Protein AF-A0A924RBM9-F1 (afdb_monomer_lite)

Foldseek 3Di:
DEWDDAAQKIWDQDPQAIWIDNPNPPDTDHDPQGDRFPYKEDANQQWIWGAHPQQWIWIDDHPGGIDTDHGAPFDFPDWYDHPQKIWGQGPLGIWIDSGRHPDIDRDDDDD

Structure (mmCIF, N/CA/C/O backbone):
data_AF-A0A924RBM9-F1
#
_entry.id   AF-A0A924RBM9-F1
#
loop_
_atom_site.group_PDB
_atom_site.id
_atom_site.type_symbol
_atom_site.label_atom_id
_atom_site.label_alt_id
_atom_site.label_comp_id
_atom_site.label_asym_id
_atom_site.label_entity_id
_atom_site.label_seq_id
_atom_site.pdbx_PDB_ins_code
_atom_site.Cartn_x
_atom_site.Cartn_y
_atom_site.Cartn_z
_atom_site.occupancy
_atom_site.B_iso_or_equiv
_atom_site.auth_seq_id
_atom_site.auth_comp_id
_atom_site.auth_asym_id
_atom_site.auth_atom_id
_atom_site.pdbx_PDB_model_num
ATOM 1 N N . ARG A 1 1 ? 5.504 -10.306 0.007 1.00 89.75 1 ARG A N 1
ATOM 2 C CA . ARG A 1 1 ? 5.792 -10.255 -1.443 1.00 89.75 1 ARG A CA 1
ATOM 3 C C . ARG A 1 1 ? 4.453 -10.336 -2.121 1.00 89.75 1 ARG A C 1
ATOM 5 O O . ARG A 1 1 ? 3.734 -11.299 -1.877 1.00 89.75 1 ARG A O 1
ATOM 12 N N . ASP A 1 2 ? 4.145 -9.309 -2.882 1.00 96.25 2 ASP A N 1
ATOM 13 C CA . ASP A 1 2 ? 2.838 -9.019 -3.440 1.00 96.25 2 ASP A CA 1
ATOM 14 C C . ASP A 1 2 ? 3.027 -8.406 -4.831 1.00 96.25 2 ASP A C 1
ATOM 16 O O . ASP A 1 2 ? 4.122 -7.919 -5.144 1.00 96.25 2 ASP A O 1
ATOM 20 N N . LEU A 1 3 ? 1.991 -8.473 -5.659 1.00 97.12 3 LEU A N 1
ATOM 21 C CA . LEU A 1 3 ? 1.994 -7.959 -7.024 1.00 97.12 3 LEU A CA 1
ATOM 22 C C . LEU A 1 3 ? 0.655 -7.278 -7.306 1.00 97.12 3 LEU A C 1
ATOM 24 O O . LEU A 1 3 ? -0.398 -7.903 -7.195 1.00 97.12 3 LEU A O 1
ATOM 28 N N . LEU A 1 4 ? 0.719 -6.025 -7.734 1.00 97.88 4 LEU A N 1
ATOM 29 C CA . LEU A 1 4 ? -0.429 -5.208 -8.102 1.00 97.88 4 LEU A CA 1
ATOM 30 C C . LEU A 1 4 ? -0.317 -4.808 -9.572 1.00 97.88 4 LEU A C 1
ATOM 32 O O . LEU A 1 4 ? 0.736 -4.357 -10.017 1.00 97.88 4 LEU A O 1
ATOM 36 N N . ALA A 1 5 ? -1.419 -4.945 -10.301 1.00 97.06 5 ALA A N 1
ATOM 37 C CA . ALA A 1 5 ? -1.626 -4.276 -11.577 1.00 97.06 5 ALA A CA 1
ATOM 38 C C . ALA A 1 5 ? -2.571 -3.095 -11.343 1.00 97.06 5 ALA A C 1
ATOM 40 O O . ALA A 1 5 ? -3.677 -3.300 -10.838 1.00 97.06 5 ALA A O 1
ATOM 41 N N . ASP A 1 6 ? -2.129 -1.886 -11.679 1.00 94.69 6 ASP A N 1
ATOM 42 C CA . ASP A 1 6 ? -2.889 -0.653 -11.479 1.00 94.69 6 ASP A CA 1
ATOM 43 C C . ASP A 1 6 ? -2.732 0.260 -12.702 1.00 94.69 6 ASP A C 1
ATOM 45 O O . ASP A 1 6 ? -1.648 0.776 -12.986 1.00 94.69 6 ASP A O 1
ATOM 49 N N . GLY A 1 7 ? -3.810 0.402 -13.477 1.00 91.31 7 GLY A N 1
ATOM 50 C CA . GLY A 1 7 ? -3.751 1.019 -14.802 1.00 91.31 7 GLY A CA 1
ATOM 51 C C . GLY A 1 7 ? -2.798 0.268 -15.741 1.00 91.31 7 GLY A C 1
ATOM 52 O O . GLY A 1 7 ? -2.909 -0.948 -15.893 1.00 91.31 7 GLY A O 1
ATOM 53 N N . ASP A 1 8 ? -1.868 1.004 -16.351 1.00 92.00 8 ASP A N 1
ATOM 54 C CA . ASP A 1 8 ? -0.836 0.471 -17.256 1.00 92.00 8 ASP A CA 1
ATOM 55 C C . ASP A 1 8 ? 0.475 0.105 -16.522 1.00 92.00 8 ASP A C 1
ATOM 57 O O . ASP A 1 8 ? 1.485 -0.188 -17.158 1.00 92.00 8 ASP A O 1
ATOM 61 N N . GLN A 1 9 ? 0.488 0.149 -15.183 1.00 96.19 9 GLN A N 1
ATOM 62 C CA . GLN A 1 9 ? 1.680 -0.111 -14.374 1.00 96.19 9 GLN A CA 1
ATOM 63 C C . GLN A 1 9 ? 1.546 -1.402 -13.563 1.00 96.19 9 GLN A C 1
ATOM 65 O O . GLN A 1 9 ? 0.469 -1.748 -13.066 1.00 96.19 9 GLN A O 1
ATOM 70 N N . LEU A 1 10 ? 2.673 -2.092 -13.369 1.00 98.19 10 LEU A N 1
ATOM 71 C CA . LEU A 1 10 ? 2.790 -3.186 -12.406 1.00 98.19 10 LEU A CA 1
ATOM 72 C C . LEU A 1 10 ? 3.696 -2.783 -11.247 1.00 98.19 10 LEU A C 1
ATOM 74 O O . LEU A 1 10 ? 4.768 -2.214 -11.439 1.00 98.19 10 LEU A O 1
ATOM 78 N N . TYR A 1 11 ? 3.298 -3.173 -10.045 1.00 98.06 11 TYR A N 1
ATOM 79 C CA . TYR A 1 11 ? 4.011 -2.914 -8.805 1.00 98.06 11 TYR A CA 1
ATOM 80 C C . TYR A 1 11 ? 4.302 -4.234 -8.099 1.00 98.06 11 TYR A C 1
ATOM 82 O O . TYR A 1 11 ? 3.390 -5.024 -7.871 1.00 98.06 11 TYR A O 1
ATOM 90 N N . ALA A 1 12 ? 5.551 -4.473 -7.711 1.00 98.31 12 ALA A N 1
ATOM 91 C CA . ALA A 1 12 ? 5.975 -5.690 -7.028 1.00 98.31 12 ALA A CA 1
ATOM 92 C C . ALA A 1 12 ? 6.709 -5.361 -5.726 1.00 98.31 12 ALA A C 1
ATOM 94 O O . ALA A 1 12 ? 7.705 -4.636 -5.730 1.00 98.31 12 ALA A O 1
ATOM 95 N N . THR A 1 13 ? 6.273 -5.938 -4.603 1.00 97.81 13 THR A N 1
ATOM 96 C CA . THR A 1 13 ? 7.021 -5.816 -3.344 1.00 97.81 13 THR A CA 1
ATOM 97 C C . THR A 1 13 ? 8.157 -6.842 -3.299 1.00 97.81 13 THR A C 1
ATOM 99 O O . THR A 1 13 ? 7.938 -8.062 -3.326 1.00 97.81 13 THR A O 1
ATOM 102 N N . THR A 1 14 ? 9.400 -6.357 -3.250 1.00 96.44 14 THR A N 1
ATOM 103 C CA . THR A 1 14 ? 10.620 -7.182 -3.281 1.00 96.44 14 THR A CA 1
ATOM 104 C C . THR A 1 14 ? 11.462 -6.997 -2.017 1.00 96.44 14 THR A C 1
ATOM 106 O O . THR A 1 14 ? 11.113 -6.210 -1.142 1.00 96.44 14 THR A O 1
ATOM 109 N N . ALA A 1 15 ? 12.557 -7.753 -1.877 1.00 94.19 15 ALA A N 1
ATOM 110 C CA . ALA A 1 15 ? 13.463 -7.563 -0.737 1.00 94.19 15 ALA A CA 1
ATOM 111 C C . ALA A 1 15 ? 14.287 -6.270 -0.875 1.00 94.19 15 ALA A C 1
ATOM 113 O O . ALA A 1 15 ? 14.798 -5.749 0.111 1.00 94.19 15 ALA A O 1
ATOM 114 N N . GLU A 1 16 ? 14.404 -5.773 -2.103 1.00 95.38 16 GLU A N 1
ATOM 115 C CA . GLU A 1 16 ? 15.152 -4.591 -2.498 1.00 95.38 16 GLU A CA 1
ATOM 116 C C . GLU A 1 16 ? 14.303 -3.308 -2.443 1.00 95.38 16 GLU A C 1
ATOM 118 O O . GLU A 1 16 ? 14.860 -2.219 -2.533 1.00 95.38 16 GLU A O 1
ATOM 123 N N . GLY A 1 17 ? 12.980 -3.429 -2.278 1.00 96.94 17 GLY A N 1
ATOM 124 C CA . GLY A 1 17 ? 12.028 -2.316 -2.247 1.00 96.94 17 GLY A CA 1
ATOM 125 C C . GLY A 1 17 ? 10.802 -2.555 -3.132 1.00 96.94 17 GLY A C 1
ATOM 126 O O . GLY A 1 17 ? 10.592 -3.658 -3.655 1.00 96.94 17 GLY A O 1
ATOM 127 N N . LEU A 1 18 ? 9.979 -1.519 -3.298 1.00 98.31 18 LEU A N 1
ATOM 128 C CA . LEU A 1 18 ? 8.889 -1.530 -4.271 1.00 98.31 18 LEU A CA 1
ATOM 129 C C . LEU A 1 18 ? 9.475 -1.392 -5.679 1.00 98.31 18 LEU A C 1
ATOM 131 O O . LEU A 1 18 ? 10.146 -0.411 -5.979 1.00 98.31 18 LEU A O 1
ATOM 135 N N . ALA A 1 19 ? 9.230 -2.373 -6.538 1.00 98.44 19 ALA A N 1
ATOM 136 C CA . ALA A 1 19 ? 9.662 -2.346 -7.926 1.00 98.44 19 ALA A CA 1
ATOM 137 C C . ALA A 1 19 ? 8.476 -2.039 -8.847 1.00 98.44 19 ALA A C 1
ATOM 139 O O . ALA A 1 19 ? 7.394 -2.590 -8.656 1.00 98.44 19 ALA A O 1
ATOM 140 N N . ILE A 1 20 ? 8.689 -1.181 -9.842 1.00 98.12 20 ILE A N 1
ATOM 141 C CA . ILE A 1 20 ? 7.665 -0.681 -10.763 1.00 98.12 20 ILE A CA 1
ATOM 142 C C . ILE A 1 20 ? 8.038 -1.085 -12.190 1.00 98.12 20 ILE A C 1
ATOM 144 O O . ILE A 1 20 ? 9.206 -0.992 -12.575 1.00 98.12 20 ILE A O 1
ATOM 148 N N . SER A 1 21 ? 7.054 -1.535 -12.958 1.00 98.44 21 SER A N 1
ATOM 149 C CA . SER A 1 21 ? 7.151 -1.775 -14.396 1.00 98.44 21 SER A CA 1
ATOM 150 C C . SER A 1 21 ? 6.126 -0.915 -15.129 1.00 98.44 21 SER A C 1
ATOM 152 O O . SER A 1 21 ? 4.958 -0.883 -14.744 1.00 98.44 21 SER A O 1
ATOM 154 N N . ASP A 1 22 ? 6.585 -0.279 -16.207 1.00 97.44 22 ASP A N 1
ATOM 155 C CA . ASP A 1 22 ? 5.782 0.507 -17.156 1.00 97.44 22 ASP A CA 1
ATOM 156 C C . ASP A 1 22 ? 5.714 -0.175 -18.542 1.00 97.44 22 ASP A C 1
ATOM 158 O O . ASP A 1 22 ? 5.392 0.453 -19.550 1.00 97.44 22 ASP A O 1
ATOM 162 N N . ASP A 1 23 ? 6.118 -1.446 -18.623 1.00 97.69 23 ASP A N 1
ATOM 163 C CA . ASP A 1 23 ? 6.310 -2.196 -19.870 1.00 97.69 23 ASP A CA 1
ATOM 164 C C . ASP A 1 23 ? 5.727 -3.617 -19.794 1.00 97.69 23 ASP A C 1
ATOM 166 O O . ASP A 1 23 ? 6.338 -4.591 -20.243 1.00 97.69 23 ASP A O 1
ATOM 170 N N . ASP A 1 24 ? 4.532 -3.731 -19.206 1.00 95.69 24 ASP A N 1
ATOM 171 C CA . ASP A 1 24 ? 3.784 -4.985 -19.045 1.00 95.69 24 ASP A CA 1
ATOM 172 C C . ASP A 1 24 ? 4.582 -6.096 -18.327 1.00 95.69 24 ASP A C 1
ATOM 174 O O . ASP A 1 24 ? 4.407 -7.293 -18.575 1.00 95.69 24 ASP A O 1
ATOM 178 N N . GLY A 1 25 ? 5.480 -5.713 -17.415 1.00 97.12 25 GLY A N 1
ATOM 179 C CA . GLY A 1 25 ? 6.297 -6.633 -16.626 1.00 97.12 25 GLY A CA 1
ATOM 180 C C . GLY A 1 25 ? 7.549 -7.147 -17.335 1.00 97.12 25 GLY A C 1
ATOM 181 O O . GLY A 1 25 ? 8.163 -8.099 -16.844 1.00 97.12 25 GLY A O 1
ATOM 182 N N . ALA A 1 26 ? 7.943 -6.559 -18.469 1.00 97.88 26 ALA A N 1
ATOM 183 C CA . ALA A 1 26 ? 9.180 -6.934 -19.149 1.00 97.88 26 ALA A CA 1
ATOM 184 C C . ALA A 1 26 ? 10.426 -6.492 -18.360 1.00 97.88 26 ALA A C 1
ATOM 186 O O . ALA A 1 26 ? 11.405 -7.243 -18.287 1.00 97.88 26 ALA A O 1
ATOM 187 N N . THR A 1 27 ? 10.389 -5.314 -17.734 1.00 98.12 27 THR A N 1
ATOM 188 C CA . THR A 1 27 ? 11.441 -4.800 -16.853 1.00 98.12 27 THR A CA 1
ATOM 189 C C . THR A 1 27 ? 10.861 -4.133 -15.609 1.00 98.12 27 THR A C 1
ATOM 191 O O . THR A 1 27 ? 9.739 -3.643 -15.608 1.00 98.12 27 THR A O 1
ATOM 194 N N . PHE A 1 28 ? 11.634 -4.132 -14.521 1.00 98.50 28 PHE A N 1
ATOM 195 C CA . PHE A 1 28 ? 11.251 -3.505 -13.259 1.00 98.50 28 PHE A CA 1
ATOM 196 C C . PHE A 1 28 ? 12.378 -2.608 -12.750 1.00 98.50 28 PHE A C 1
ATOM 198 O O . PHE A 1 28 ? 13.546 -3.005 -12.764 1.00 98.50 28 PHE A O 1
ATOM 205 N N . THR A 1 29 ? 12.017 -1.429 -12.248 1.00 98.50 29 THR A N 1
ATOM 206 C CA . THR A 1 29 ? 12.928 -0.492 -11.581 1.00 98.50 29 THR A CA 1
ATOM 207 C C . THR A 1 29 ? 12.475 -0.290 -10.142 1.00 98.50 29 THR A C 1
ATOM 209 O O . THR A 1 29 ? 11.289 -0.102 -9.890 1.00 98.50 29 THR A O 1
ATOM 212 N N . VAL A 1 30 ? 13.404 -0.352 -9.189 1.00 98.25 30 VAL A N 1
ATOM 213 C CA . VAL A 1 30 ? 13.095 -0.079 -7.778 1.00 98.25 30 VAL A CA 1
ATOM 214 C C . VAL A 1 30 ? 12.835 1.414 -7.597 1.00 98.25 30 VAL A C 1
ATOM 216 O O . VAL A 1 30 ? 13.659 2.230 -8.010 1.00 98.25 30 VAL A O 1
ATOM 219 N N . ASP A 1 31 ? 11.711 1.748 -6.969 1.00 96.75 31 ASP A N 1
ATOM 220 C CA . ASP A 1 31 ? 11.389 3.094 -6.504 1.00 96.75 31 ASP A CA 1
ATOM 221 C C . ASP A 1 31 ? 12.222 3.393 -5.242 1.00 96.75 31 ASP A C 1
ATOM 223 O O . ASP A 1 31 ? 12.007 2.750 -4.208 1.00 96.75 31 ASP A O 1
ATOM 227 N N . PRO A 1 32 ? 13.203 4.315 -5.306 1.00 96.19 32 PRO A N 1
ATOM 228 C CA . PRO A 1 32 ? 14.080 4.608 -4.176 1.00 96.19 32 PRO A CA 1
ATOM 229 C C . PRO A 1 32 ? 13.377 5.373 -3.048 1.00 96.19 32 PRO A C 1
ATOM 231 O O . PRO A 1 32 ? 13.892 5.385 -1.929 1.00 96.19 32 PRO A O 1
ATOM 234 N N . ASP A 1 33 ? 12.235 6.000 -3.334 1.00 95.00 33 ASP A N 1
ATOM 235 C CA . ASP A 1 33 ? 11.482 6.818 -2.383 1.00 95.00 33 ASP A CA 1
ATOM 236 C C . ASP A 1 33 ? 10.346 6.019 -1.720 1.00 95.00 33 ASP A C 1
ATOM 238 O O . ASP A 1 33 ? 9.712 6.484 -0.768 1.00 95.00 33 ASP A O 1
ATOM 242 N N . ALA A 1 34 ? 10.091 4.792 -2.190 1.00 97.19 34 ALA A N 1
ATOM 243 C CA . ALA A 1 34 ? 9.085 3.916 -1.614 1.00 97.19 34 ALA A CA 1
ATOM 244 C C . ALA A 1 34 ? 9.552 3.266 -0.298 1.00 97.19 34 ALA A C 1
ATOM 246 O O . ALA A 1 34 ? 10.679 2.768 -0.201 1.00 97.19 34 ALA A O 1
ATOM 247 N N . PRO A 1 35 ? 8.669 3.179 0.715 1.00 97.38 35 PRO A N 1
ATOM 248 C CA . PRO A 1 35 ? 8.942 2.404 1.917 1.00 97.38 35 PRO A CA 1
ATOM 249 C C . PRO A 1 35 ? 9.071 0.906 1.594 1.00 97.38 35 PRO A C 1
ATOM 251 O O . PRO A 1 35 ? 8.612 0.407 0.564 1.00 97.38 35 PRO A O 1
ATOM 254 N N . GLY A 1 36 ? 9.675 0.153 2.514 1.00 96.94 36 GLY A N 1
ATOM 255 C CA . GLY A 1 36 ? 9.745 -1.304 2.421 1.00 96.94 36 GLY A CA 1
ATOM 256 C C . GLY A 1 36 ? 8.376 -1.944 2.653 1.00 96.94 36 GLY A C 1
ATOM 257 O O . GLY A 1 36 ? 8.018 -2.241 3.789 1.00 96.94 36 GLY A O 1
ATOM 258 N N . LEU A 1 37 ? 7.611 -2.165 1.586 1.00 97.31 37 LEU A N 1
ATOM 259 C CA . LEU A 1 37 ? 6.250 -2.697 1.672 1.00 97.31 37 LEU A CA 1
ATOM 260 C C . LEU A 1 37 ? 6.219 -4.229 1.680 1.00 97.31 37 LEU A C 1
ATOM 262 O O . LEU A 1 37 ? 6.945 -4.896 0.945 1.00 97.31 37 LEU A O 1
ATOM 266 N N . PHE A 1 38 ? 5.331 -4.802 2.490 1.00 94.94 38 PHE A N 1
ATOM 267 C CA . PHE A 1 38 ? 5.012 -6.228 2.479 1.00 94.94 38 PHE A CA 1
ATOM 268 C C . PHE A 1 38 ? 3.879 -6.548 1.492 1.00 94.94 38 PHE A C 1
ATOM 270 O O . PHE A 1 38 ? 3.999 -7.518 0.728 1.00 94.94 38 PHE A O 1
ATOM 277 N N . VAL A 1 39 ? 2.839 -5.707 1.487 1.00 96.00 39 VAL A N 1
ATOM 278 C CA . VAL A 1 39 ? 1.662 -5.743 0.597 1.00 96.00 39 VAL A CA 1
ATOM 279 C C . VAL A 1 39 ? 1.390 -4.362 0.005 1.00 96.00 39 VAL A C 1
ATOM 281 O O . VAL A 1 39 ? 1.766 -3.352 0.609 1.00 96.00 39 VAL A O 1
ATOM 284 N N . ILE A 1 40 ? 0.746 -4.326 -1.162 1.00 97.94 40 ILE A N 1
ATOM 285 C CA . ILE A 1 40 ? 0.404 -3.091 -1.875 1.00 97.94 40 ILE A CA 1
ATOM 286 C C . ILE A 1 40 ? -0.963 -3.213 -2.560 1.00 97.94 40 ILE A C 1
ATOM 288 O O . ILE A 1 40 ? -1.320 -4.264 -3.080 1.00 97.94 40 ILE A O 1
ATOM 292 N N . ALA A 1 41 ? -1.725 -2.124 -2.581 1.00 97.94 41 ALA A N 1
ATOM 293 C CA . ALA A 1 41 ? -2.962 -2.007 -3.343 1.00 97.94 41 ALA A CA 1
ATOM 294 C C . ALA A 1 41 ? -3.086 -0.609 -3.959 1.00 97.94 41 ALA A C 1
ATOM 296 O O . ALA A 1 41 ? -2.490 0.350 -3.468 1.00 97.94 41 ALA A O 1
ATOM 297 N N . GLY A 1 42 ? -3.872 -0.512 -5.028 1.00 97.25 42 GLY A N 1
ATOM 298 C CA . GLY A 1 42 ? -4.179 0.734 -5.721 1.00 97.25 42 GLY A CA 1
ATOM 299 C C . GLY A 1 42 ? -5.656 0.823 -6.084 1.00 97.25 42 GLY A C 1
ATOM 300 O O . GLY A 1 42 ? -6.367 -0.184 -6.034 1.00 97.25 42 GLY A O 1
ATOM 301 N N . ASP A 1 43 ? -6.115 2.029 -6.411 1.00 95.81 43 ASP A N 1
ATOM 302 C CA . ASP A 1 43 ? -7.527 2.323 -6.690 1.00 95.81 43 ASP A CA 1
ATOM 303 C C . ASP A 1 43 ? -7.877 2.457 -8.185 1.00 95.81 43 ASP A C 1
ATOM 305 O O . ASP A 1 43 ? -9.016 2.792 -8.518 1.00 95.81 43 ASP A O 1
ATOM 309 N N . GLY A 1 44 ? -6.938 2.220 -9.106 1.00 94.31 44 GLY A N 1
ATOM 310 C CA . GLY A 1 44 ? -7.160 2.420 -10.543 1.00 94.31 44 GLY A CA 1
ATOM 311 C C . GLY A 1 44 ? -6.872 3.838 -11.035 1.00 94.31 44 GLY A C 1
ATOM 312 O O . GLY A 1 44 ? -6.907 4.081 -12.242 1.00 94.31 44 GLY A O 1
ATOM 313 N N . THR A 1 45 ? -6.631 4.796 -10.135 1.00 91.50 45 THR A N 1
ATOM 314 C CA . THR A 1 45 ? -6.466 6.225 -10.462 1.00 91.50 45 THR A CA 1
ATOM 315 C C . THR A 1 45 ? -5.084 6.774 -10.104 1.00 91.50 45 THR A C 1
ATOM 317 O O . THR A 1 45 ? -4.813 7.962 -10.295 1.00 91.50 45 THR A O 1
ATOM 320 N N . GLY A 1 46 ? -4.193 5.900 -9.627 1.00 89.88 46 GLY A N 1
ATOM 321 C CA . GLY A 1 46 ? -2.839 6.228 -9.190 1.00 89.88 46 GLY A CA 1
ATOM 322 C C . GLY A 1 46 ? -2.707 6.481 -7.686 1.00 89.88 46 GLY A C 1
ATOM 323 O O . GLY A 1 46 ? -1.600 6.793 -7.236 1.00 89.88 46 GLY A O 1
ATOM 324 N N . THR A 1 47 ? -3.789 6.352 -6.905 1.00 94.62 47 THR A N 1
ATOM 325 C CA . THR A 1 47 ? -3.679 6.271 -5.443 1.00 94.62 47 THR A CA 1
ATOM 326 C C . THR A 1 47 ? -3.190 4.883 -5.074 1.00 94.62 47 THR A C 1
ATOM 328 O O . THR A 1 47 ? -3.795 3.887 -5.464 1.00 94.62 47 THR A O 1
ATOM 331 N N . LEU A 1 48 ? -2.129 4.823 -4.276 1.00 97.25 48 LEU A N 1
ATOM 332 C CA . LEU A 1 48 ? -1.591 3.587 -3.730 1.00 97.25 48 LEU A CA 1
ATOM 333 C C . LEU A 1 48 ? -1.656 3.608 -2.209 1.00 97.25 48 LEU A C 1
ATOM 335 O O . LEU A 1 48 ? -1.523 4.652 -1.565 1.00 97.25 48 LEU A O 1
ATOM 339 N N . ALA A 1 49 ? -1.765 2.424 -1.629 1.00 98.06 49 ALA A N 1
ATOM 340 C CA . ALA A 1 49 ? -1.428 2.202 -0.240 1.00 98.06 49 ALA A CA 1
ATOM 341 C C . ALA A 1 49 ? -0.672 0.884 -0.088 1.00 98.06 49 ALA A C 1
ATOM 343 O O . ALA A 1 49 ? -0.740 -0.004 -0.937 1.00 98.06 49 ALA A O 1
ATOM 344 N N . GLY A 1 50 ? 0.037 0.739 1.017 1.00 97.44 50 GLY A N 1
ATOM 345 C CA . GLY A 1 50 ? 0.703 -0.500 1.371 1.00 97.44 50 GLY A CA 1
ATOM 346 C C . GLY A 1 50 ? 0.868 -0.629 2.871 1.00 97.44 50 GLY A C 1
ATOM 347 O O . GLY A 1 50 ? 0.625 0.312 3.626 1.00 97.44 50 GLY A O 1
ATOM 348 N N . ILE A 1 51 ? 1.284 -1.814 3.296 1.00 96.88 51 ILE A N 1
ATOM 349 C CA . ILE A 1 51 ? 1.601 -2.099 4.695 1.00 96.88 51 ILE A CA 1
ATOM 350 C C . ILE A 1 51 ? 3.016 -2.657 4.744 1.00 96.88 51 ILE A C 1
ATOM 352 O O . ILE A 1 51 ? 3.345 -3.562 3.973 1.00 96.88 51 ILE A O 1
ATOM 356 N N . ASP A 1 52 ? 3.858 -2.115 5.621 1.00 96.06 52 ASP A N 1
ATOM 357 C CA . ASP A 1 52 ? 5.215 -2.625 5.834 1.00 96.06 52 ASP A CA 1
ATOM 358 C C . ASP A 1 52 ? 5.250 -3.844 6.777 1.00 96.06 52 ASP A C 1
ATOM 360 O O . ASP A 1 52 ? 4.242 -4.277 7.333 1.00 96.06 52 ASP A O 1
ATOM 364 N N . THR A 1 53 ? 6.429 -4.434 6.980 1.00 93.31 53 THR A N 1
ATOM 365 C CA . THR A 1 53 ? 6.578 -5.632 7.829 1.00 93.31 53 THR A CA 1
ATOM 366 C C . THR A 1 53 ? 6.319 -5.396 9.321 1.00 93.31 53 THR A C 1
ATOM 368 O O . THR A 1 53 ? 6.274 -6.360 10.083 1.00 93.31 53 THR A O 1
ATOM 371 N N . THR A 1 54 ? 6.194 -4.141 9.756 1.00 94.19 54 THR A N 1
ATOM 372 C CA . THR A 1 54 ? 5.833 -3.764 11.132 1.00 94.19 54 THR A CA 1
ATOM 373 C C . THR A 1 54 ? 4.347 -3.442 11.289 1.00 94.19 54 THR A C 1
ATOM 375 O O . THR A 1 54 ? 3.893 -3.222 12.408 1.00 94.19 54 THR A O 1
ATOM 378 N N . GLY A 1 55 ? 3.585 -3.464 10.191 1.00 94.81 55 GLY A N 1
ATOM 379 C CA . GLY A 1 55 ? 2.159 -3.162 10.177 1.00 94.81 55 GLY A CA 1
ATOM 380 C C . GLY A 1 55 ? 1.833 -1.695 9.904 1.00 94.81 55 GLY A C 1
ATOM 381 O O . GLY A 1 55 ? 0.651 -1.367 9.856 1.00 94.81 55 GLY A O 1
AT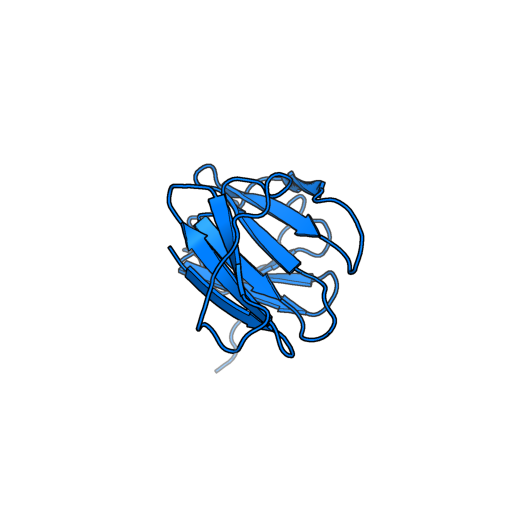OM 382 N N . THR A 1 56 ? 2.823 -0.814 9.712 1.00 97.62 56 THR A N 1
ATOM 383 C CA . THR A 1 56 ? 2.575 0.604 9.397 1.00 97.62 56 THR A CA 1
ATOM 384 C C . THR A 1 56 ? 1.881 0.724 8.048 1.00 97.62 56 THR A C 1
ATOM 386 O O . THR A 1 56 ? 2.351 0.157 7.055 1.00 97.62 56 THR A O 1
ATOM 389 N N . ILE A 1 57 ? 0.787 1.481 8.008 1.00 98.12 57 ILE A N 1
ATOM 390 C CA . ILE A 1 57 ? 0.101 1.842 6.772 1.00 98.12 57 ILE A CA 1
ATOM 391 C C . ILE A 1 57 ? 0.855 2.985 6.100 1.00 98.12 57 ILE A C 1
ATOM 393 O O . ILE A 1 57 ? 1.168 3.998 6.718 1.00 98.12 57 ILE A O 1
ATOM 397 N N . TRP A 1 58 ? 1.098 2.841 4.807 1.00 98.25 58 TRP A N 1
ATOM 398 C CA . TRP A 1 58 ? 1.676 3.868 3.956 1.00 98.25 58 TRP A CA 1
ATOM 399 C C . TRP A 1 58 ? 0.691 4.202 2.843 1.00 98.25 58 TRP A C 1
ATOM 401 O O . TRP A 1 58 ? 0.096 3.301 2.257 1.00 98.25 58 TRP A O 1
ATOM 411 N N . THR A 1 59 ? 0.524 5.484 2.535 1.00 98.00 59 THR A N 1
ATOM 412 C CA . THR A 1 59 ? -0.366 5.960 1.463 1.00 98.00 59 THR A CA 1
ATOM 413 C C . THR A 1 59 ? 0.383 6.876 0.511 1.00 98.00 59 THR A C 1
ATOM 415 O O . THR A 1 59 ? 1.312 7.569 0.923 1.00 98.00 59 THR A O 1
ATOM 418 N N . ARG A 1 60 ? -0.012 6.883 -0.763 1.00 96.62 60 ARG A N 1
ATOM 419 C CA . ARG A 1 60 ? 0.547 7.757 -1.795 1.00 96.62 60 ARG A CA 1
ATOM 420 C C . ARG A 1 60 ? -0.548 8.173 -2.765 1.00 96.62 60 ARG A C 1
ATOM 422 O O . ARG A 1 60 ? -1.058 7.349 -3.518 1.00 96.62 60 ARG A O 1
ATOM 429 N N . SER A 1 61 ? -0.879 9.457 -2.790 1.00 94.62 61 SER A N 1
ATOM 430 C CA . SER A 1 61 ? -1.729 10.015 -3.847 1.00 94.62 61 SER A CA 1
ATOM 431 C C . SER A 1 61 ? -0.961 10.108 -5.169 1.00 94.62 61 SER A C 1
ATOM 433 O O . SER A 1 61 ? 0.270 10.186 -5.179 1.00 94.62 61 SER A O 1
ATOM 435 N N . ALA A 1 62 ? -1.677 10.158 -6.294 1.00 91.06 62 ALA A N 1
ATOM 436 C CA . ALA A 1 62 ? -1.064 10.265 -7.616 1.00 91.06 62 ALA A CA 1
ATOM 437 C C . ALA A 1 62 ? -0.080 11.453 -7.709 1.00 91.06 62 ALA A C 1
ATOM 439 O O . ALA A 1 62 ? -0.450 12.611 -7.498 1.00 91.06 62 ALA A O 1
ATOM 440 N N . GLY A 1 63 ? 1.185 11.158 -8.028 1.00 89.50 63 GLY A N 1
ATOM 441 C CA . GLY A 1 63 ? 2.251 12.155 -8.175 1.00 89.50 63 GLY A CA 1
ATOM 442 C C . GLY A 1 63 ? 2.696 12.838 -6.876 1.00 89.50 63 GLY A C 1
ATOM 443 O O . GLY A 1 63 ? 3.264 13.928 -6.943 1.00 89.50 63 GLY A O 1
ATOM 444 N N . GLN A 1 64 ? 2.399 12.265 -5.709 1.00 95.25 64 GLN A N 1
ATOM 445 C CA . GLN A 1 64 ? 2.840 12.755 -4.398 1.00 95.25 64 GLN A CA 1
ATOM 446 C C . GLN A 1 64 ? 3.763 11.738 -3.713 1.00 95.25 64 GLN A C 1
ATOM 448 O O . GLN A 1 64 ? 3.854 10.589 -4.144 1.00 95.25 64 GLN A O 1
ATOM 453 N N . ASP A 1 65 ? 4.423 12.171 -2.641 1.00 97.00 65 ASP A N 1
ATOM 454 C CA . ASP A 1 65 ? 5.294 11.320 -1.828 1.00 97.00 65 ASP A CA 1
ATOM 455 C C . ASP A 1 65 ? 4.485 10.356 -0.941 1.00 97.00 65 ASP A C 1
ATOM 457 O O . ASP A 1 65 ? 3.297 10.568 -0.670 1.00 97.00 65 ASP A O 1
ATOM 461 N N . TRP A 1 66 ? 5.143 9.297 -0.462 1.00 98.00 66 TRP A N 1
ATOM 462 C CA . TRP A 1 66 ? 4.568 8.373 0.514 1.00 98.00 66 TRP A CA 1
ATOM 463 C C . TRP A 1 66 ? 4.417 9.031 1.891 1.00 98.00 66 TRP A C 1
ATOM 465 O O . TRP A 1 66 ? 5.332 9.682 2.395 1.00 98.00 66 TRP A O 1
ATOM 475 N N . VAL A 1 67 ? 3.277 8.797 2.538 1.00 98.06 67 VAL A N 1
ATOM 476 C CA . VAL A 1 67 ? 2.972 9.272 3.892 1.00 98.06 67 VAL A CA 1
ATOM 477 C C . VAL A 1 67 ? 2.680 8.076 4.792 1.00 98.06 67 VAL A C 1
ATOM 479 O O . VAL A 1 67 ? 1.825 7.249 4.468 1.00 98.06 67 VAL A O 1
ATOM 482 N N . SER A 1 68 ? 3.378 7.994 5.927 1.00 98.19 68 SER A N 1
ATOM 483 C CA . SER A 1 68 ? 3.112 7.003 6.974 1.00 98.19 68 SER A CA 1
ATOM 484 C C . SER A 1 68 ? 1.883 7.391 7.796 1.00 98.19 68 SER A C 1
ATOM 486 O O . SER A 1 68 ? 1.787 8.532 8.257 1.00 98.19 68 SER A O 1
ATOM 488 N N . GLY A 1 69 ? 0.993 6.434 8.019 1.00 97.94 69 GLY A N 1
ATOM 489 C CA . GLY A 1 69 ? -0.078 6.490 9.006 1.00 97.94 69 GLY A CA 1
ATOM 490 C C . GLY A 1 69 ? 0.265 5.695 10.266 1.00 97.94 69 GLY A C 1
ATOM 491 O O . GLY A 1 69 ? 1.435 5.534 10.622 1.00 97.94 69 GLY A O 1
ATOM 492 N N . ASP A 1 70 ? -0.776 5.190 10.918 1.00 98.00 70 ASP A N 1
ATOM 493 C CA . ASP A 1 70 ? -0.671 4.295 12.066 1.00 98.00 70 ASP A CA 1
ATOM 494 C C . ASP A 1 70 ? -0.530 2.829 11.617 1.00 98.00 70 ASP A C 1
ATOM 496 O O . ASP A 1 70 ? -0.478 2.493 10.429 1.00 98.00 70 ASP A O 1
ATOM 500 N N . THR A 1 71 ? -0.419 1.924 12.586 1.00 95.94 71 THR A N 1
ATOM 501 C CA . THR A 1 71 ? -0.278 0.488 12.342 1.00 95.94 71 THR A CA 1
ATOM 502 C C . THR A 1 71 ? -1.626 -0.222 12.268 1.00 95.94 71 THR A C 1
ATOM 504 O O . THR A 1 71 ? -2.586 0.170 12.929 1.00 95.94 71 THR A O 1
ATOM 507 N N . THR A 1 72 ? -1.699 -1.331 11.536 1.00 94.00 72 THR A N 1
ATOM 508 C CA . THR A 1 72 ? -2.855 -2.231 11.606 1.00 94.00 72 THR A CA 1
ATOM 509 C C . THR A 1 72 ? -2.986 -2.883 12.985 1.00 94.00 72 THR A C 1
ATOM 511 O O . THR A 1 72 ? -2.001 -3.351 13.550 1.00 94.00 72 THR A O 1
ATOM 514 N N . ASP A 1 73 ? -4.213 -2.986 13.509 1.00 86.94 73 ASP A N 1
ATOM 515 C CA . ASP A 1 73 ? -4.468 -3.652 14.802 1.00 86.94 73 ASP A CA 1
ATOM 516 C C . ASP A 1 73 ? -4.267 -5.181 14.753 1.00 86.94 73 ASP A C 1
ATOM 518 O O . ASP A 1 73 ? -3.990 -5.811 15.775 1.00 86.94 73 ASP A O 1
ATOM 522 N N . GLY A 1 74 ? -4.469 -5.796 13.583 1.00 85.56 74 GLY A N 1
ATOM 523 C CA . GLY A 1 74 ? -4.346 -7.236 13.347 1.00 85.56 74 GLY A CA 1
ATOM 524 C C . GLY A 1 74 ? -3.288 -7.559 12.295 1.00 85.56 74 GLY A C 1
ATOM 525 O O . GLY A 1 74 ? -2.731 -6.656 11.672 1.00 85.56 74 GLY A O 1
ATOM 526 N N . THR A 1 75 ? -3.019 -8.852 12.078 1.00 89.38 75 THR A N 1
ATOM 527 C CA . THR A 1 75 ? -2.162 -9.291 10.963 1.00 89.38 75 THR A CA 1
ATOM 528 C C . THR A 1 75 ? -2.982 -9.287 9.670 1.00 89.38 75 THR A C 1
ATOM 530 O O . THR A 1 75 ? -3.900 -10.104 9.551 1.00 89.38 75 THR A O 1
ATOM 533 N N . PRO A 1 76 ? -2.680 -8.415 8.692 1.00 92.06 76 PRO A N 1
ATOM 534 C CA . PRO A 1 76 ? -3.443 -8.349 7.451 1.00 92.06 76 PRO A CA 1
ATOM 535 C C . PRO A 1 76 ? -3.240 -9.618 6.618 1.00 92.06 76 PRO A C 1
ATOM 537 O O . PRO A 1 76 ? -2.113 -10.041 6.363 1.00 92.06 76 PRO A O 1
ATOM 540 N N . GLN A 1 77 ? -4.343 -10.212 6.174 1.00 92.69 77 GLN A N 1
ATOM 541 C CA . GLN A 1 77 ? -4.385 -11.373 5.280 1.00 92.69 77 GLN A CA 1
ATOM 542 C C . GLN A 1 77 ? -4.774 -10.973 3.851 1.00 92.69 77 GLN A C 1
ATOM 544 O O . GLN A 1 77 ? -4.381 -11.638 2.896 1.00 92.69 77 GLN A O 1
ATOM 549 N N . ALA A 1 78 ? -5.538 -9.887 3.706 1.00 94.12 78 ALA A N 1
ATOM 550 C CA . ALA A 1 78 ? -5.845 -9.238 2.436 1.00 94.12 78 ALA A CA 1
ATOM 551 C C . ALA A 1 78 ? -5.928 -7.718 2.628 1.00 94.12 78 ALA A C 1
ATOM 553 O O . ALA A 1 78 ? -6.240 -7.246 3.726 1.00 94.12 78 ALA A O 1
ATOM 554 N N . PHE A 1 79 ? -5.665 -6.973 1.556 1.00 96.81 79 PHE A N 1
ATOM 555 C CA . PHE A 1 79 ? -5.566 -5.518 1.556 1.00 96.81 79 PHE A CA 1
ATOM 556 C C . PHE A 1 79 ? -6.193 -4.947 0.280 1.00 96.81 79 PHE A C 1
ATOM 558 O O . PHE A 1 79 ? -6.001 -5.509 -0.798 1.00 96.81 79 PHE A O 1
ATOM 565 N N . ALA A 1 80 ? -6.959 -3.864 0.396 1.00 97.06 80 ALA A N 1
ATOM 566 C CA . ALA A 1 80 ? -7.567 -3.183 -0.746 1.00 97.06 80 ALA A CA 1
ATOM 567 C C . ALA A 1 80 ? -7.756 -1.686 -0.471 1.00 97.06 80 ALA A C 1
ATOM 569 O O . ALA A 1 80 ? -7.852 -1.269 0.684 1.00 97.06 80 ALA A O 1
ATOM 570 N N . VAL A 1 81 ? -7.852 -0.892 -1.537 1.00 97.12 81 VAL A N 1
ATOM 571 C CA . VAL A 1 81 ? -8.018 0.567 -1.486 1.00 97.12 81 VAL A CA 1
ATOM 572 C C . VAL A 1 81 ? -9.177 0.986 -2.392 1.00 97.12 81 VAL A C 1
ATOM 574 O O . VAL A 1 81 ? -9.366 0.413 -3.462 1.00 97.12 81 VAL A O 1
ATOM 577 N N . ASP A 1 82 ? -9.950 1.977 -1.948 1.00 95.25 82 ASP A N 1
ATOM 578 C CA . ASP A 1 82 ? -10.979 2.681 -2.725 1.00 95.25 82 ASP A CA 1
ATOM 579 C C . ASP A 1 82 ? -10.881 4.184 -2.410 1.00 95.25 82 ASP A C 1
ATOM 581 O O . ASP A 1 82 ? -11.361 4.661 -1.373 1.00 95.25 82 ASP A O 1
ATOM 585 N N . GLY A 1 83 ? -10.164 4.928 -3.256 1.00 91.38 83 GLY A N 1
ATOM 586 C CA . GLY A 1 83 ? -9.767 6.303 -2.965 1.00 91.38 83 GLY A CA 1
ATOM 587 C C . GLY A 1 83 ? -8.914 6.389 -1.694 1.00 91.38 83 GLY A C 1
ATOM 588 O O . GLY A 1 8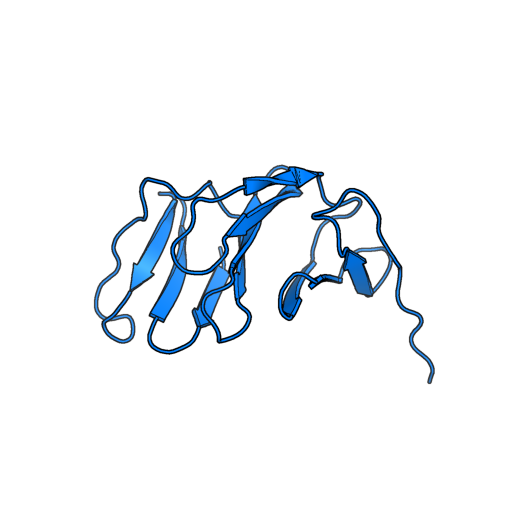3 ? -7.881 5.740 -1.578 1.00 91.38 83 GLY A O 1
ATOM 589 N N . ALA A 1 84 ? -9.350 7.187 -0.715 1.00 90.25 84 ALA A N 1
ATOM 590 C CA . ALA A 1 84 ? -8.657 7.311 0.573 1.00 90.25 84 ALA A CA 1
ATOM 591 C C . ALA A 1 84 ? -8.981 6.176 1.563 1.00 90.25 84 ALA A C 1
ATOM 593 O O . ALA A 1 84 ? -8.316 6.055 2.593 1.00 90.25 84 ALA A O 1
ATOM 594 N N . ARG A 1 85 ? -10.013 5.368 1.289 1.00 97.12 85 ARG A N 1
ATOM 595 C CA . ARG A 1 85 ? -10.435 4.302 2.196 1.00 97.12 85 ARG A CA 1
ATOM 596 C C . ARG A 1 85 ? -9.590 3.060 1.984 1.00 97.12 85 ARG A C 1
ATOM 598 O O . ARG A 1 85 ? -9.427 2.587 0.861 1.00 97.12 85 ARG A O 1
ATOM 605 N N . ILE A 1 86 ? -9.145 2.483 3.090 1.00 97.81 86 ILE A N 1
ATOM 606 C CA . ILE A 1 86 ? -8.329 1.276 3.116 1.00 97.81 86 ILE A CA 1
ATOM 607 C C . ILE A 1 86 ? -9.115 0.167 3.800 1.00 97.81 86 ILE A C 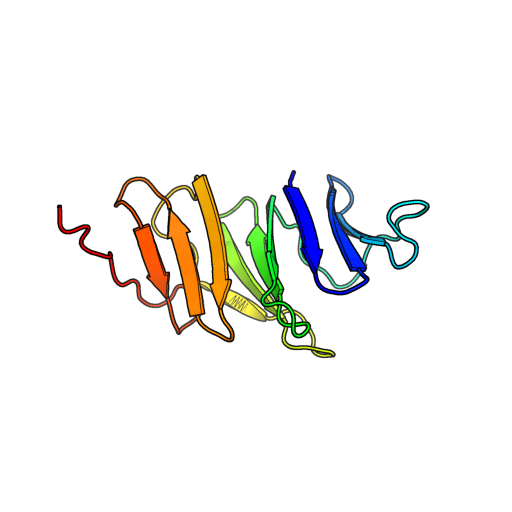1
ATOM 609 O O . ILE A 1 86 ? -9.647 0.366 4.891 1.00 97.81 86 ILE A O 1
ATOM 613 N N . TYR A 1 87 ? -9.149 -1.008 3.182 1.00 97.56 87 TYR A N 1
ATOM 614 C CA . TYR A 1 87 ? -9.767 -2.210 3.726 1.00 97.56 87 TYR A CA 1
ATOM 615 C C . TYR A 1 87 ? -8.700 -3.248 4.068 1.00 97.56 87 TYR A C 1
ATOM 617 O O . TYR A 1 87 ? -7.777 -3.492 3.289 1.00 97.56 87 TYR A O 1
ATOM 625 N N . VAL A 1 88 ? -8.879 -3.911 5.207 1.00 96.88 88 VAL A N 1
ATOM 626 C CA . VAL A 1 88 ? -8.093 -5.078 5.615 1.00 96.88 88 VAL A CA 1
ATOM 627 C C . VAL A 1 88 ? -9.027 -6.242 5.907 1.00 96.88 88 VAL A C 1
ATOM 629 O O . VAL A 1 88 ? -10.098 -6.062 6.487 1.00 96.88 88 VAL A O 1
ATOM 632 N N . ALA A 1 89 ? -8.610 -7.444 5.528 1.00 95.69 89 ALA A N 1
ATOM 633 C CA . ALA A 1 89 ? -9.116 -8.661 6.145 1.00 95.69 89 ALA A CA 1
ATOM 634 C C . ALA A 1 89 ? -8.073 -9.142 7.154 1.00 95.69 89 ALA A C 1
ATOM 636 O O . ALA A 1 89 ? -6.930 -9.394 6.773 1.00 95.69 89 ALA A O 1
ATOM 637 N N . ASP A 1 90 ? -8.455 -9.245 8.421 1.00 93.38 90 ASP A N 1
ATOM 638 C CA . ASP A 1 90 ? -7.611 -9.747 9.506 1.00 93.38 90 ASP A CA 1
ATOM 639 C C . ASP A 1 90 ? -8.434 -10.615 10.476 1.00 93.38 90 ASP A C 1
ATOM 641 O O . ASP A 1 90 ? -9.573 -10.994 10.188 1.00 93.38 90 ASP A O 1
ATOM 645 N N . ASP A 1 91 ? -7.867 -10.948 11.636 1.00 92.00 91 ASP A N 1
ATOM 646 C CA . ASP A 1 91 ? -8.497 -11.820 12.636 1.00 92.00 91 ASP A CA 1
ATOM 647 C C . ASP A 1 91 ? -9.840 -11.284 13.188 1.00 92.00 91 ASP A C 1
ATOM 649 O O . ASP A 1 91 ? -10.601 -12.032 13.808 1.00 92.00 91 ASP A O 1
ATOM 653 N N . ARG A 1 92 ? -10.166 -10.003 12.959 1.00 91.94 92 ARG A N 1
ATOM 654 C CA . ARG A 1 92 ? -11.445 -9.371 13.334 1.00 91.94 92 ARG A CA 1
ATOM 655 C C . ARG A 1 92 ? -12.536 -9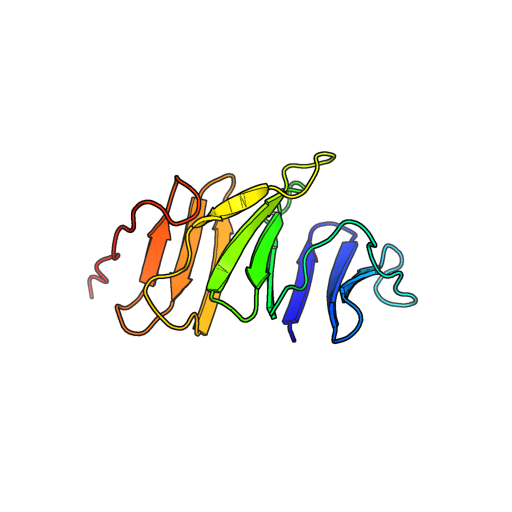.567 12.275 1.00 91.94 92 ARG A C 1
ATOM 657 O O . ARG A 1 92 ? -13.699 -9.265 12.546 1.00 91.94 92 ARG A O 1
ATOM 664 N N . GLY A 1 93 ? -12.178 -10.042 11.082 1.00 93.50 93 GLY A N 1
ATOM 665 C CA . GLY A 1 93 ? -13.010 -10.032 9.879 1.00 93.50 93 GLY A CA 1
ATOM 666 C C . GLY A 1 93 ? -12.539 -8.971 8.881 1.00 93.50 93 GLY A C 1
ATOM 667 O O . GLY A 1 93 ? -11.352 -8.668 8.800 1.00 93.50 93 GLY A O 1
ATOM 668 N N . VAL A 1 94 ? -13.465 -8.403 8.102 1.00 95.38 94 VAL A N 1
ATOM 669 C CA . VAL A 1 94 ? -13.148 -7.266 7.222 1.00 95.38 94 VAL A CA 1
ATOM 670 C C . VAL A 1 94 ? -13.328 -5.975 8.010 1.00 95.38 94 VAL A C 1
ATOM 672 O O . VAL A 1 94 ? -14.393 -5.751 8.584 1.00 95.38 94 VAL A O 1
ATOM 675 N N . ALA A 1 95 ? -12.321 -5.114 8.019 1.00 96.44 95 ALA A N 1
ATOM 676 C CA . ALA A 1 95 ? -12.379 -3.785 8.612 1.00 96.44 95 ALA A CA 1
ATOM 677 C C . ALA A 1 95 ? -11.908 -2.729 7.608 1.00 96.44 95 ALA A C 1
ATOM 679 O O . ALA A 1 95 ? -11.219 -3.052 6.640 1.00 96.44 95 ALA A O 1
ATOM 680 N N . TYR A 1 96 ? -12.272 -1.471 7.837 1.00 97.38 96 TYR A N 1
ATOM 681 C CA . TYR A 1 96 ? -11.739 -0.352 7.065 1.00 97.38 96 TYR A CA 1
ATOM 682 C C . TYR A 1 96 ? -11.310 0.814 7.952 1.00 97.38 96 TYR A C 1
ATOM 684 O O . TYR A 1 96 ? -11.794 0.956 9.077 1.00 97.38 96 TYR A O 1
ATOM 692 N N . THR A 1 97 ? -10.430 1.647 7.408 1.00 97.88 97 THR A N 1
ATOM 693 C CA . THR A 1 97 ? -9.996 2.934 7.961 1.00 97.88 97 THR A CA 1
ATOM 694 C C . THR A 1 97 ? -10.120 4.014 6.882 1.00 97.88 97 THR A C 1
ATOM 696 O O . THR A 1 97 ? -9.897 3.748 5.698 1.00 97.88 97 THR A O 1
ATOM 699 N N . ASP A 1 98 ? -10.509 5.219 7.298 1.00 97.38 98 ASP A N 1
ATOM 700 C CA . ASP A 1 98 ? -10.541 6.435 6.467 1.00 97.38 98 ASP A CA 1
ATOM 701 C C . ASP A 1 98 ? -9.421 7.424 6.869 1.00 97.38 98 ASP A C 1
ATOM 703 O O . ASP A 1 98 ? -9.321 8.522 6.325 1.00 97.38 98 ASP A O 1
ATOM 707 N N . ASP A 1 99 ? -8.592 7.051 7.847 1.00 96.62 99 ASP A N 1
ATOM 708 C CA . ASP A 1 99 ? -7.595 7.896 8.511 1.00 96.62 99 ASP A CA 1
ATOM 709 C C . ASP A 1 99 ? -6.252 7.169 8.690 1.00 96.62 99 ASP A C 1
ATOM 711 O O . ASP A 1 99 ? -5.543 7.360 9.676 1.00 96.62 99 ASP A O 1
ATOM 715 N N . ALA A 1 100 ? -5.905 6.336 7.702 1.00 96.31 100 ALA A N 1
ATOM 716 C CA . ALA A 1 100 ? -4.633 5.620 7.611 1.00 96.31 100 ALA A CA 1
ATOM 717 C C . ALA A 1 100 ? -4.263 4.832 8.885 1.00 96.31 100 ALA A C 1
ATOM 719 O O . ALA A 1 100 ? -3.103 4.791 9.286 1.00 96.31 100 ALA A O 1
ATOM 720 N N . GLY A 1 101 ? -5.253 4.185 9.502 1.00 96.19 101 GLY A N 1
ATOM 721 C CA . GLY A 1 101 ? -5.069 3.264 10.623 1.00 96.19 101 GLY A CA 1
ATOM 722 C C . GLY A 1 101 ? -5.363 3.841 12.003 1.00 96.19 101 GLY A C 1
ATOM 723 O O . GLY A 1 101 ? -5.383 3.063 12.955 1.00 96.19 101 GLY A O 1
ATOM 724 N N . ALA A 1 102 ? -5.628 5.147 12.126 1.00 96.50 102 ALA A N 1
ATOM 725 C CA . ALA A 1 102 ? -5.901 5.763 13.427 1.00 96.50 102 ALA A CA 1
ATOM 726 C C . ALA A 1 102 ? -7.219 5.266 14.041 1.00 96.50 102 ALA A C 1
ATOM 728 O O . ALA A 1 102 ? -7.328 5.091 15.259 1.00 96.50 102 ALA A O 1
ATOM 729 N N . THR A 1 103 ? -8.226 4.997 13.207 1.00 96.19 103 THR A N 1
ATOM 730 C CA . THR A 1 103 ? -9.472 4.352 13.617 1.00 96.19 103 THR A CA 1
ATOM 731 C C . THR A 1 103 ? -9.913 3.269 12.634 1.00 96.19 103 THR A C 1
ATOM 733 O O . THR A 1 103 ? -9.697 3.352 11.424 1.00 96.19 103 THR A O 1
ATO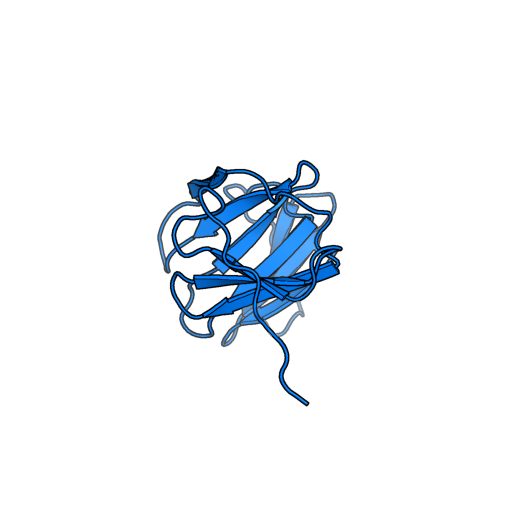M 736 N N . TRP A 1 104 ? -10.564 2.232 13.174 1.00 96.62 104 TRP A N 1
ATOM 737 C CA . TRP A 1 104 ? -11.038 1.075 12.412 1.00 96.62 104 TRP A CA 1
ATOM 738 C C . TRP A 1 104 ? -12.525 0.817 12.626 1.00 96.62 104 TRP A C 1
ATOM 740 O O . TRP A 1 104 ? -13.023 0.796 13.755 1.00 96.62 104 TRP A O 1
ATOM 750 N N . VAL A 1 105 ? -13.225 0.528 11.532 1.00 96.69 105 VAL A N 1
ATOM 751 C CA . VAL A 1 105 ? -14.614 0.066 11.540 1.00 96.69 105 VAL A CA 1
ATOM 752 C C . VAL A 1 105 ? -14.662 -1.373 11.043 1.00 96.69 105 VAL A C 1
ATOM 754 O O . VAL A 1 105 ? -14.394 -1.643 9.874 1.00 96.69 105 VAL A O 1
ATOM 757 N N . VAL A 1 106 ? -15.037 -2.304 11.924 1.00 96.38 106 VAL A N 1
ATOM 758 C CA . VAL A 1 106 ? -15.237 -3.716 11.564 1.00 96.38 106 VAL A CA 1
ATOM 759 C C . VAL A 1 106 ? -16.589 -3.881 10.870 1.00 96.38 106 VAL A C 1
ATOM 761 O O . VAL A 1 106 ? -17.644 -3.580 11.436 1.00 96.38 106 VAL A O 1
ATOM 764 N N . LEU A 1 107 ? -16.566 -4.380 9.637 1.00 95.25 107 LEU A N 1
ATOM 765 C CA . LEU A 1 107 ? -17.755 -4.614 8.833 1.00 95.25 107 LEU A CA 1
ATOM 766 C C . LEU A 1 107 ? -18.522 -5.840 9.328 1.00 95.25 107 LEU A C 1
ATOM 768 O O . LEU A 1 107 ? -17.960 -6.877 9.676 1.00 95.25 107 LEU A O 1
ATOM 772 N N . GLN A 1 108 ? -19.847 -5.724 9.326 1.00 91.62 108 GLN A N 1
ATOM 773 C CA . GLN A 1 108 ? -20.744 -6.828 9.642 1.00 91.62 108 GLN A CA 1
ATOM 774 C C . GLN A 1 108 ? -21.165 -7.521 8.347 1.00 91.62 108 GLN A C 1
ATOM 776 O O . GLN A 1 108 ? -21.805 -6.907 7.493 1.00 91.62 108 GLN A O 1
ATOM 781 N N . VAL A 1 109 ? -20.861 -8.811 8.220 1.00 82.25 109 VAL A N 1
ATOM 782 C CA . VAL A 1 109 ? -21.388 -9.635 7.127 1.00 82.25 109 VAL A CA 1
ATOM 783 C C . VAL A 1 109 ? -22.803 -10.073 7.500 1.00 82.25 109 VAL A C 1
ATOM 785 O O . VAL A 1 109 ? -23.004 -10.746 8.510 1.00 82.25 109 VAL A O 1
ATOM 788 N N . ARG A 1 110 ? -23.796 -9.674 6.700 1.00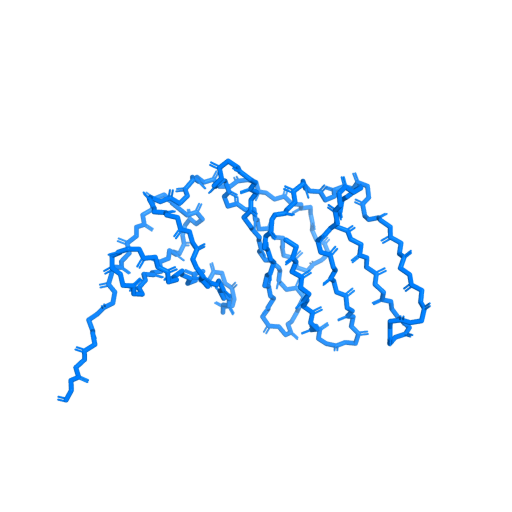 85.44 110 ARG A N 1
ATOM 789 C CA . ARG A 1 110 ? -25.164 -10.199 6.808 1.00 85.44 110 ARG A CA 1
ATOM 790 C C . ARG A 1 110 ? -25.330 -11.337 5.808 1.00 85.44 110 ARG A C 1
ATOM 792 O O . ARG A 1 110 ? -24.962 -11.175 4.647 1.00 85.44 110 ARG A O 1
ATOM 799 N N . LEU A 1 111 ? -25.852 -12.460 6.291 1.00 74.25 111 LEU A N 1
ATOM 800 C CA . LEU A 1 111 ? -26.204 -13.640 5.499 1.00 74.25 111 LEU A CA 1
ATOM 801 C C . LEU A 1 111 ? -27.677 -13.596 5.089 1.00 74.25 111 LEU A C 1
ATOM 803 O O . LEU A 1 111 ? -28.481 -13.036 5.872 1.00 74.25 111 LEU A O 1
#

pLDDT: mean 95.32, std 3.68, range [74.25, 98.5]

Sequence (111 aa):
RDLLADGDQLYATTAEGLAISDDDGATFTVDPDAPGLFVIAGDGTGTLAGIDTTGTIWTRSAGQDWVSGDTTDGTPQAFAVDGARIYVADDRGVAYTDDAGATWVVLQVRL

Secondary structure (DSSP, 8-state):
--EEEETTEEEEE-SSSEEEESSTTS--EE-TTS--EEEEEE-SSS-EEEEETT-EEEEE-TTS--EEEEE-SS--SEEEEETTEEEEEETTEEEEESSTTSS-EEPPPP-

Radius of gyration: 13.78 Å; chains: 1; bounding box: 41×26×35 Å